Protein AF-A0A521DDP8-F1 (afdb_monomer_lite)

Secondary structure (DSSP, 8-state):
---HHHHHHHHHHHHHHHHHHHHHHHHHHHHH---HHHHHHHHHHHIIIIIIIIHHHHHHHHHH-GGGGSHHHHHHHHHHHHHHHHHHHHHHIIIII-TT--SHHHHHHHHHHHHHHHT-

Structure (mmCIF, N/CA/C/O backbone):
data_AF-A0A521DDP8-F1
#
_entry.id   AF-A0A521DDP8-F1
#
loop_
_atom_site.group_PDB
_atom_site.id
_atom_site.type_symbol
_atom_site.label_atom_id
_atom_site.label_alt_id
_atom_site.label_comp_id
_atom_site.label_asym_id
_atom_site.label_entity_id
_atom_site.label_seq_id
_atom_site.pdbx_PDB_ins_code
_atom_site.Cartn_x
_atom_site.Cartn_y
_atom_site.Cartn_z
_atom_site.occupancy
_atom_site.B_iso_or_equiv
_atom_site.auth_seq_id
_atom_site.auth_comp_id
_atom_site.auth_asym_id
_atom_site.auth_atom_id
_atom_site.pdbx_PDB_model_num
ATOM 1 N N . MET A 1 1 ? -4.232 14.331 -32.531 1.00 75.38 1 MET A N 1
ATOM 2 C CA . MET A 1 1 ? -5.249 15.097 -31.773 1.00 75.38 1 MET A CA 1
ATOM 3 C C . MET A 1 1 ? -5.974 14.119 -30.863 1.00 75.38 1 MET A C 1
ATOM 5 O O . MET A 1 1 ? -6.287 13.030 -31.324 1.00 75.38 1 MET A O 1
ATOM 9 N N . VAL A 1 2 ? -6.164 14.443 -29.583 1.00 76.88 2 VAL A N 1
ATOM 10 C CA . VAL A 1 2 ? -6.853 13.548 -28.633 1.00 76.88 2 VAL A CA 1
ATOM 11 C C . VAL A 1 2 ? -8.358 13.601 -28.910 1.00 76.88 2 VAL A C 1
ATOM 13 O O . VAL A 1 2 ? -8.898 14.689 -29.096 1.00 76.88 2 VAL A O 1
ATOM 16 N N . SER A 1 3 ? -9.029 12.447 -28.982 1.00 93.69 3 SER A N 1
ATOM 17 C CA . SER A 1 3 ? -10.469 12.401 -29.268 1.00 93.69 3 SER A CA 1
ATOM 18 C C . SER A 1 3 ? -11.291 12.890 -28.070 1.00 93.69 3 SER A C 1
ATOM 20 O O . SER A 1 3 ? -10.927 12.633 -26.919 1.00 93.69 3 SER A O 1
ATOM 22 N N . SER A 1 4 ? -12.430 13.541 -28.318 1.00 92.25 4 SER A N 1
ATOM 23 C CA . SER A 1 4 ? -13.349 13.984 -27.257 1.00 92.25 4 SER A CA 1
ATOM 24 C C . SER A 1 4 ? -13.830 12.823 -26.376 1.00 92.25 4 SER A C 1
ATOM 26 O O . SER A 1 4 ? -13.990 12.988 -25.169 1.00 92.25 4 SER A O 1
ATOM 28 N N . TRP A 1 5 ? -13.977 11.628 -26.956 1.00 94.94 5 TRP A N 1
ATOM 29 C CA . TRP A 1 5 ? -14.295 10.399 -26.227 1.00 94.94 5 TRP A CA 1
ATOM 30 C C . TRP A 1 5 ? -13.184 9.988 -25.262 1.00 94.94 5 TRP A C 1
ATOM 32 O O . TRP A 1 5 ? -13.463 9.635 -24.119 1.00 94.94 5 TRP A O 1
ATOM 42 N N . SER A 1 6 ? -11.922 10.084 -25.683 1.00 92.44 6 SER A N 1
ATOM 43 C CA . SER A 1 6 ? -10.777 9.795 -24.815 1.00 92.44 6 SER A CA 1
ATOM 44 C C . SER A 1 6 ? -10.739 10.749 -23.619 1.00 92.44 6 SER A C 1
ATOM 46 O O . SER A 1 6 ? -10.528 10.300 -22.497 1.00 92.44 6 SER A O 1
ATOM 48 N N . VAL A 1 7 ? -10.999 12.045 -23.834 1.00 93.56 7 VAL A N 1
ATOM 49 C CA . VAL A 1 7 ? -11.065 13.038 -22.746 1.00 93.56 7 VAL A CA 1
ATOM 50 C C . VAL A 1 7 ? -12.209 12.717 -21.779 1.00 93.56 7 VAL A C 1
ATOM 52 O O . VAL A 1 7 ? -12.007 12.731 -20.567 1.00 93.56 7 VAL A O 1
ATOM 55 N N . PHE A 1 8 ? -13.386 12.354 -22.296 1.00 95.31 8 PHE A N 1
ATOM 56 C CA . PHE A 1 8 ? -14.525 11.950 -21.471 1.00 95.31 8 PHE A CA 1
ATOM 57 C C . PHE A 1 8 ? -14.203 10.737 -20.583 1.00 95.31 8 PHE A C 1
ATOM 59 O O . PHE A 1 8 ? -14.420 10.791 -19.373 1.00 95.31 8 PHE A O 1
ATOM 66 N N . PHE A 1 9 ? -13.633 9.667 -21.146 1.00 94.75 9 PHE A N 1
ATOM 67 C CA . PHE A 1 9 ? -13.285 8.470 -20.373 1.00 94.75 9 PHE A CA 1
ATOM 68 C C . PHE A 1 9 ? -12.140 8.699 -19.380 1.00 94.75 9 PHE A C 1
ATOM 70 O O . PHE A 1 9 ? -12.149 8.089 -18.311 1.00 94.75 9 PHE A O 1
ATOM 77 N N . MET A 1 10 ? -11.196 9.602 -19.670 1.00 93.31 10 MET A N 1
ATOM 78 C CA . MET A 1 10 ? -10.181 10.016 -18.692 1.00 93.31 10 MET A CA 1
ATOM 79 C C . MET A 1 10 ? -10.823 10.710 -17.486 1.00 93.31 10 MET A C 1
ATOM 81 O O . MET A 1 10 ? -10.529 10.352 -16.347 1.00 93.31 10 MET A O 1
ATOM 85 N N . ILE A 1 11 ? -11.745 11.650 -17.726 1.00 93.75 11 ILE A N 1
ATOM 86 C CA . ILE A 1 11 ? -12.472 12.352 -16.657 1.00 93.75 11 ILE A CA 1
ATOM 87 C C . ILE A 1 11 ? -13.335 11.371 -15.858 1.00 93.75 11 ILE A C 1
ATOM 89 O O . ILE A 1 11 ? -13.326 11.410 -14.630 1.00 93.75 11 ILE A O 1
ATOM 93 N N . LEU A 1 12 ? -14.046 10.465 -16.535 1.00 93.31 12 LEU A N 1
ATOM 94 C CA . LEU A 1 12 ? -14.876 9.455 -15.880 1.00 93.31 12 LEU A CA 1
ATOM 95 C C . LEU A 1 12 ? -14.039 8.524 -14.995 1.00 93.31 12 LEU A C 1
ATOM 97 O O . LEU A 1 12 ? -14.408 8.280 -13.849 1.00 93.31 12 LEU A O 1
ATOM 101 N N . THR A 1 13 ? -12.902 8.042 -15.504 1.00 90.50 13 THR A N 1
ATOM 102 C CA . THR A 1 13 ? -11.978 7.191 -14.739 1.00 90.50 13 THR A CA 1
ATOM 103 C C . THR A 1 13 ? -11.463 7.922 -13.504 1.00 90.50 13 THR A C 1
ATOM 105 O O . THR A 1 13 ? -11.493 7.354 -12.418 1.00 90.50 13 THR A O 1
ATOM 108 N N . LEU A 1 14 ? -11.071 9.193 -13.647 1.00 87.69 14 LEU A N 1
ATOM 109 C CA . LEU A 1 14 ? -10.609 10.026 -12.534 1.00 87.69 14 LEU A CA 1
ATOM 110 C C . LEU A 1 14 ? -11.714 10.272 -11.496 1.00 87.69 14 LEU A C 1
ATOM 112 O O . LEU A 1 14 ? -11.466 10.226 -10.294 1.00 87.69 14 LEU A O 1
ATOM 116 N N . MET A 1 15 ? -12.953 10.502 -11.938 1.00 87.81 15 MET A N 1
ATOM 117 C CA . MET A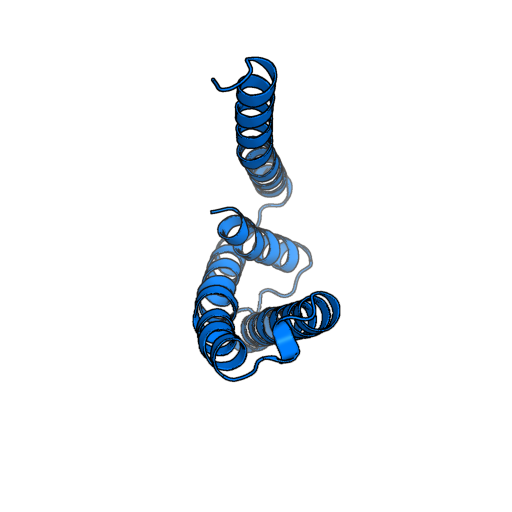 1 15 ? -14.082 10.641 -11.020 1.00 87.81 15 MET A CA 1
ATOM 118 C C . MET A 1 15 ? -14.342 9.339 -10.265 1.00 87.81 15 MET A C 1
ATOM 120 O O . MET A 1 15 ? -14.507 9.377 -9.050 1.00 87.81 15 MET A O 1
ATOM 124 N N . LEU A 1 16 ? -14.365 8.191 -10.946 1.00 86.75 16 LEU A N 1
ATOM 125 C CA . LEU A 1 16 ? -14.617 6.892 -10.317 1.00 86.75 16 LEU A CA 1
ATOM 126 C C . LEU A 1 16 ? -13.501 6.494 -9.346 1.00 86.75 16 LEU A C 1
ATOM 128 O O . LEU A 1 16 ? -13.807 6.073 -8.230 1.00 86.75 16 LEU A O 1
ATOM 132 N N . SER A 1 17 ? -12.233 6.675 -9.728 1.00 81.50 17 SER A N 1
ATOM 133 C CA . SER A 1 17 ? -11.086 6.328 -8.883 1.00 81.50 17 SER A CA 1
ATOM 134 C C . SER A 1 17 ? -11.021 7.160 -7.604 1.00 81.50 17 SER A C 1
ATOM 136 O O . SER A 1 17 ? -10.614 6.637 -6.575 1.00 81.50 17 SER A O 1
ATOM 138 N N . LEU A 1 18 ? -11.476 8.418 -7.632 1.00 78.31 18 LEU A N 1
ATOM 139 C CA . LEU A 1 18 ? -11.533 9.274 -6.444 1.00 78.31 18 LEU A CA 1
ATOM 140 C C . LEU A 1 18 ? -12.816 9.062 -5.632 1.00 78.31 18 LEU A C 1
ATOM 142 O O . LEU A 1 18 ? -12.776 8.939 -4.409 1.00 78.31 18 LEU A O 1
ATOM 146 N N . THR A 1 19 ? -13.978 9.019 -6.286 1.00 78.56 19 THR A N 1
ATOM 147 C CA . THR A 1 19 ? -15.271 8.976 -5.581 1.00 78.56 19 THR A CA 1
ATOM 148 C C . THR A 1 19 ? -15.539 7.630 -4.926 1.00 78.56 19 THR A C 1
ATOM 150 O O . THR A 1 19 ? -16.018 7.604 -3.792 1.00 78.56 19 THR A O 1
ATOM 153 N N . PHE A 1 20 ? -15.209 6.517 -5.583 1.00 78.44 20 PHE A N 1
ATOM 154 C CA . PHE A 1 20 ? -15.457 5.180 -5.051 1.00 78.44 20 PHE A CA 1
ATOM 155 C C . PHE A 1 20 ? -14.797 4.950 -3.678 1.00 78.44 20 PHE A C 1
ATOM 157 O O . PHE A 1 20 ? -15.517 4.625 -2.727 1.00 78.44 20 PHE A O 1
ATOM 164 N N . PRO A 1 21 ? -13.485 5.190 -3.491 1.00 70.44 21 PRO A N 1
ATOM 165 C CA . PRO A 1 21 ? -12.866 5.006 -2.187 1.00 70.44 21 PRO A CA 1
ATOM 166 C C . PRO A 1 21 ? -13.334 6.022 -1.156 1.00 70.44 21 PRO A C 1
ATOM 168 O O . PRO A 1 21 ? -13.552 5.629 -0.014 1.00 70.44 21 PRO A O 1
ATOM 171 N N . ILE A 1 22 ? -13.581 7.284 -1.530 1.00 74.06 22 ILE A N 1
ATOM 172 C CA . ILE A 1 22 ? -14.110 8.295 -0.599 1.00 74.06 22 ILE A CA 1
ATOM 173 C C . ILE A 1 22 ? -15.495 7.885 -0.081 1.00 74.06 22 ILE A C 1
ATOM 175 O O . ILE A 1 22 ? -15.772 8.035 1.113 1.00 74.06 22 ILE A O 1
ATOM 179 N N . ILE A 1 23 ? -16.358 7.336 -0.942 1.00 78.06 23 ILE A N 1
ATOM 180 C CA . ILE A 1 23 ? -17.689 6.842 -0.564 1.00 78.06 23 ILE A CA 1
ATOM 181 C C . ILE A 1 23 ? -17.566 5.629 0.364 1.00 78.06 23 ILE A C 1
ATOM 183 O O . ILE A 1 23 ? -18.229 5.597 1.405 1.00 78.06 23 ILE A O 1
ATOM 187 N N . VAL A 1 24 ? -16.698 4.665 0.038 1.00 73.31 24 VAL A N 1
ATOM 188 C CA . VAL A 1 24 ? -16.455 3.473 0.871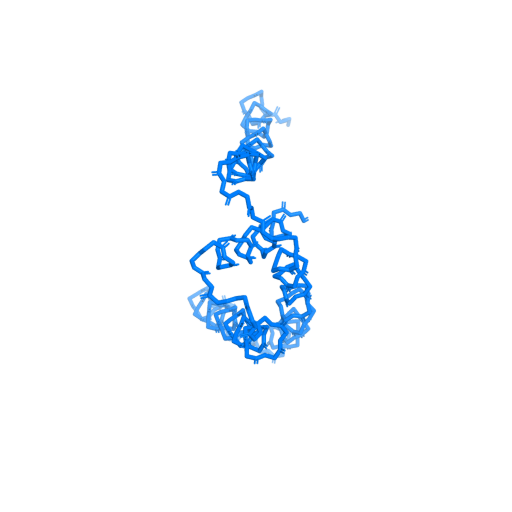 1.00 73.31 24 VAL A CA 1
ATOM 189 C C . VAL A 1 24 ? -15.888 3.867 2.240 1.00 73.31 24 VAL A C 1
ATOM 191 O O . VAL A 1 24 ? -16.443 3.465 3.265 1.00 73.31 24 VAL A O 1
ATOM 194 N N . LEU A 1 25 ? -14.861 4.721 2.284 1.00 69.62 25 LEU A N 1
ATOM 195 C CA . LEU A 1 25 ? -14.291 5.278 3.516 1.00 69.62 25 LEU A CA 1
ATOM 196 C C . LEU A 1 25 ? -15.354 5.996 4.350 1.00 69.62 25 LEU A C 1
ATOM 198 O O . LEU A 1 25 ? -15.516 5.697 5.532 1.00 69.62 25 LEU A O 1
ATOM 202 N N . SER A 1 26 ? -16.114 6.906 3.738 1.00 69.50 26 SER A N 1
ATOM 203 C CA . SER A 1 26 ? -17.122 7.715 4.434 1.00 69.50 26 SER A CA 1
ATOM 204 C C . SER A 1 26 ? -18.264 6.865 4.992 1.00 69.50 26 SER A C 1
ATOM 206 O O . SER A 1 26 ? -18.717 7.094 6.118 1.00 69.50 26 SER A O 1
ATOM 208 N N . TYR A 1 27 ? -18.724 5.865 4.236 1.00 73.19 27 TYR A N 1
ATOM 209 C CA . TYR A 1 27 ? -19.778 4.948 4.666 1.00 73.19 27 TYR A CA 1
ATOM 210 C C . TYR A 1 27 ? -19.319 4.049 5.821 1.00 73.19 27 TYR A C 1
ATOM 212 O O . TYR A 1 27 ? -20.028 3.913 6.825 1.00 73.19 27 TYR A O 1
ATOM 220 N N . LEU A 1 28 ? -18.121 3.466 5.719 1.00 67.75 28 LEU A N 1
ATOM 221 C CA . LEU A 1 28 ? -17.580 2.587 6.756 1.00 67.75 28 LEU A CA 1
ATOM 222 C C . LEU A 1 28 ? -17.214 3.364 8.029 1.00 67.75 28 LEU A C 1
ATOM 224 O O . LEU A 1 28 ? -17.527 2.900 9.130 1.00 67.75 28 LEU A O 1
ATOM 228 N N . TYR A 1 29 ? -16.657 4.571 7.888 1.00 68.44 29 TYR A N 1
ATOM 229 C CA . TYR A 1 29 ? -16.336 5.453 9.010 1.00 68.44 29 TYR A CA 1
ATOM 230 C C . TYR A 1 29 ? -17.586 5.851 9.801 1.00 68.44 29 TYR A C 1
ATOM 232 O O . TYR A 1 29 ? -17.640 5.656 11.018 1.00 68.44 29 TYR A O 1
ATOM 240 N N . LYS A 1 30 ? -18.637 6.320 9.110 1.00 66.06 30 LYS A N 1
ATOM 241 C CA . LYS A 1 30 ? -19.885 6.761 9.757 1.00 66.06 30 LYS A CA 1
ATOM 242 C C . LYS A 1 30 ? -20.667 5.624 10.420 1.00 66.06 30 LYS A C 1
ATOM 244 O O . LYS A 1 30 ? -21.337 5.862 11.421 1.00 66.06 30 LYS A O 1
ATOM 249 N N . LYS A 1 31 ? -20.610 4.397 9.888 1.00 63.66 31 LYS A N 1
ATOM 250 C CA . LYS A 1 31 ? -21.490 3.299 10.332 1.00 63.66 31 LYS A CA 1
ATOM 251 C C . LYS A 1 31 ? -20.868 2.357 11.368 1.00 63.66 31 LYS A C 1
ATOM 253 O O . LYS A 1 31 ? -21.615 1.688 12.082 1.00 63.66 31 LYS A O 1
ATOM 258 N N . LYS A 1 32 ? -19.535 2.242 11.453 1.00 62.34 32 LYS A N 1
ATOM 259 C CA . LYS A 1 32 ? -18.887 1.186 12.263 1.00 62.34 32 LYS A CA 1
ATOM 260 C C . LYS A 1 32 ? -18.137 1.660 13.511 1.00 62.34 32 LYS A C 1
ATOM 262 O O . LYS A 1 32 ? -17.771 0.784 14.297 1.00 62.34 32 LYS A O 1
ATOM 267 N N . GLN A 1 33 ? -17.989 2.972 13.741 1.00 65.06 33 GLN A N 1
ATOM 268 C CA . GLN A 1 33 ? -17.144 3.528 14.818 1.00 65.06 33 GLN A CA 1
ATOM 269 C C . GLN A 1 33 ? -15.755 2.874 14.813 1.00 65.06 33 GLN A C 1
ATOM 271 O O . GLN A 1 33 ? -15.351 2.179 15.743 1.00 65.06 33 GLN A O 1
ATOM 276 N N . VAL A 1 34 ? -15.079 3.012 13.677 1.00 66.44 34 VAL A N 1
ATOM 277 C CA . VAL A 1 34 ? -13.770 2.415 13.420 1.00 66.44 34 VAL A CA 1
ATOM 278 C C . VAL A 1 34 ? -12.687 3.111 14.243 1.00 66.44 34 VAL A C 1
ATOM 280 O O . VAL A 1 34 ? -12.652 4.332 14.377 1.00 66.44 34 VAL A O 1
ATOM 283 N N . SER A 1 35 ? -11.797 2.306 14.811 1.00 76.38 35 SER A N 1
ATOM 284 C CA . SER A 1 35 ? -10.637 2.744 15.579 1.00 76.38 35 SER A CA 1
ATOM 285 C C . SER A 1 35 ? -9.579 3.348 14.639 1.00 76.38 35 SER A C 1
ATOM 287 O O . SER A 1 35 ? -9.196 2.734 13.644 1.00 76.38 35 SER A O 1
ATOM 289 N N . LEU A 1 36 ? -9.078 4.550 14.956 1.00 81.50 36 LEU A N 1
ATOM 290 C CA . LEU A 1 36 ? -8.046 5.241 14.157 1.00 81.50 36 LEU A CA 1
ATOM 291 C C . LEU A 1 36 ? -6.696 4.510 14.165 1.00 81.50 36 LEU A C 1
ATOM 293 O O . LEU A 1 36 ? -5.927 4.587 13.211 1.00 81.50 36 LEU A O 1
ATOM 297 N N . LYS A 1 37 ? -6.402 3.781 15.245 1.00 87.69 37 LYS A N 1
ATOM 298 C CA . LYS A 1 37 ? -5.112 3.116 15.436 1.00 87.69 37 LYS A CA 1
ATOM 299 C C . LYS A 1 37 ? -4.844 2.016 14.386 1.00 87.69 37 LYS A C 1
ATOM 301 O O . LYS A 1 37 ? -3.778 2.072 13.775 1.00 87.69 37 LYS A O 1
ATOM 306 N N . PRO A 1 38 ? -5.761 1.064 14.108 1.00 88.31 38 PRO A N 1
ATOM 307 C CA . PRO A 1 38 ? -5.584 0.132 12.994 1.00 88.31 38 PRO A CA 1
ATOM 308 C C . PRO A 1 38 ? -5.521 0.789 11.617 1.00 88.31 38 PRO A C 1
ATOM 310 O O . PRO A 1 38 ? -4.767 0.292 10.791 1.00 88.31 38 PRO A O 1
ATOM 313 N N . ILE A 1 39 ? -6.230 1.902 11.382 1.00 86.38 39 ILE A N 1
ATOM 314 C CA . ILE A 1 39 ? -6.137 2.650 10.113 1.00 86.38 39 ILE A CA 1
ATOM 315 C C . ILE A 1 39 ? -4.693 3.124 9.900 1.00 86.38 39 ILE A C 1
ATOM 317 O O . ILE A 1 39 ? -4.068 2.782 8.900 1.00 86.38 39 ILE A O 1
ATOM 321 N N . LEU A 1 40 ? -4.125 3.848 10.869 1.00 88.75 40 LEU A N 1
ATOM 322 C CA . LEU A 1 40 ? -2.756 4.366 10.764 1.00 88.75 40 LEU A CA 1
ATOM 323 C C . LEU A 1 40 ? -1.712 3.250 10.643 1.00 88.75 40 LEU A C 1
ATOM 325 O O . LEU A 1 40 ? -0.751 3.382 9.890 1.00 88.75 40 LEU A O 1
ATOM 329 N N . ILE A 1 41 ? -1.900 2.140 11.361 1.00 91.50 41 ILE A N 1
ATOM 330 C CA . ILE A 1 41 ? -0.989 0.994 11.275 1.00 91.50 41 ILE A CA 1
ATOM 331 C C . ILE A 1 41 ? -1.114 0.283 9.922 1.00 91.50 41 ILE A C 1
ATOM 333 O O . ILE A 1 41 ? -0.092 -0.105 9.366 1.00 91.50 41 ILE A O 1
ATOM 337 N N . GLY A 1 42 ? -2.323 0.129 9.375 1.00 89.50 42 GLY A N 1
ATOM 338 C CA . GLY A 1 42 ? -2.540 -0.453 8.045 1.00 89.50 42 GLY A CA 1
ATOM 339 C C . GLY A 1 42 ? -1.857 0.341 6.944 1.00 89.50 42 GLY A C 1
ATOM 340 O O . GLY A 1 42 ? -1.109 -0.235 6.155 1.00 89.50 42 GLY A O 1
ATOM 341 N N . ALA A 1 43 ? -2.028 1.661 6.990 1.00 89.56 43 ALA A N 1
ATOM 342 C CA . ALA A 1 43 ? -1.336 2.627 6.150 1.00 89.56 43 ALA A CA 1
ATOM 343 C C . ALA A 1 43 ? 0.195 2.512 6.259 1.00 89.56 43 ALA A C 1
ATOM 345 O O . ALA A 1 43 ? 0.890 2.325 5.263 1.00 89.56 43 ALA A O 1
ATOM 346 N N . ALA A 1 44 ? 0.735 2.580 7.479 1.00 91.88 44 ALA A N 1
ATOM 347 C CA . ALA A 1 44 ? 2.180 2.545 7.700 1.00 91.88 44 ALA A CA 1
ATOM 348 C C . ALA A 1 44 ? 2.812 1.219 7.248 1.00 91.88 44 ALA A C 1
ATOM 350 O O . ALA A 1 44 ? 3.862 1.218 6.608 1.00 91.88 44 ALA A O 1
ATOM 351 N N . ILE A 1 45 ? 2.168 0.088 7.554 1.00 93.06 45 ILE A N 1
ATOM 352 C CA . ILE A 1 45 ? 2.634 -1.236 7.130 1.00 93.06 45 ILE A CA 1
ATOM 353 C C . ILE A 1 45 ? 2.666 -1.332 5.603 1.00 93.06 45 ILE A C 1
ATOM 355 O O . ILE A 1 45 ? 3.653 -1.828 5.068 1.00 93.06 45 ILE A O 1
ATOM 359 N N . PHE A 1 46 ? 1.634 -0.836 4.913 1.00 90.19 46 PHE A N 1
ATOM 360 C CA . PHE A 1 46 ? 1.582 -0.848 3.451 1.00 90.19 46 PHE A CA 1
ATOM 361 C C . PHE A 1 46 ? 2.750 -0.073 2.827 1.00 90.19 46 PHE A C 1
ATOM 363 O O . PHE A 1 46 ? 3.476 -0.598 1.982 1.00 90.19 46 PHE A O 1
ATOM 370 N N . VAL A 1 47 ? 2.993 1.149 3.313 1.00 91.00 47 VAL A N 1
ATOM 371 C CA . VAL A 1 47 ? 4.079 2.007 2.815 1.00 91.00 47 VAL A CA 1
ATOM 372 C C . VAL A 1 47 ? 5.453 1.365 3.032 1.00 91.00 47 VAL A C 1
ATOM 374 O O . VAL A 1 47 ? 6.325 1.425 2.165 1.00 91.00 47 VAL A O 1
ATOM 377 N N . ILE A 1 48 ? 5.663 0.734 4.186 1.00 92.50 48 ILE A N 1
ATOM 378 C CA . ILE A 1 48 ? 6.951 0.117 4.515 1.00 92.50 48 ILE A CA 1
ATOM 379 C C . ILE A 1 48 ? 7.153 -1.181 3.724 1.00 92.50 48 I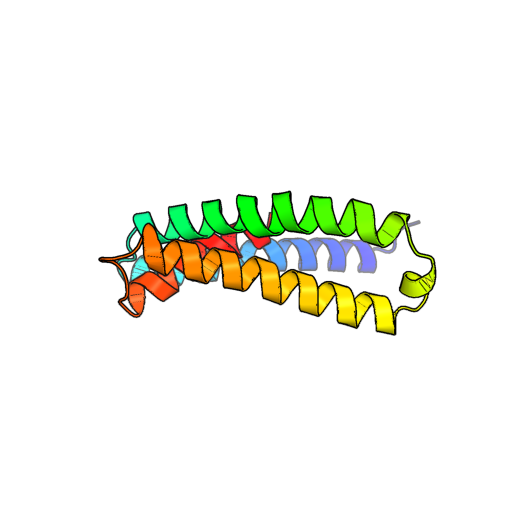LE A C 1
ATOM 381 O O . ILE A 1 48 ? 8.200 -1.365 3.107 1.00 92.50 48 ILE A O 1
ATOM 385 N N . PHE A 1 49 ? 6.178 -2.090 3.728 1.00 92.31 49 PHE A N 1
ATOM 386 C CA . PHE A 1 49 ? 6.359 -3.425 3.153 1.00 92.31 49 PHE A CA 1
ATOM 387 C C . PHE A 1 49 ? 6.194 -3.444 1.637 1.00 92.31 49 PHE A C 1
ATOM 389 O O . PHE A 1 49 ? 7.081 -3.960 0.962 1.00 92.31 49 PHE A O 1
ATOM 396 N N . SER A 1 50 ? 5.123 -2.855 1.105 1.00 88.25 50 SER A N 1
ATOM 397 C CA . SER A 1 50 ? 4.864 -2.866 -0.338 1.00 88.25 50 SER A CA 1
ATOM 398 C C . SER A 1 50 ? 5.559 -1.692 -1.039 1.00 88.25 50 SER A C 1
ATOM 400 O O . SER A 1 50 ? 6.426 -1.877 -1.891 1.00 88.25 50 SER A O 1
ATOM 402 N N . GLN A 1 51 ? 5.307 -0.451 -0.611 1.00 88.31 51 GLN A N 1
ATOM 403 C CA . GLN A 1 51 ? 5.839 0.705 -1.353 1.00 88.31 51 GLN A CA 1
ATOM 404 C C . GLN A 1 51 ? 7.355 0.903 -1.210 1.00 88.31 51 GLN A C 1
ATOM 406 O O . GLN A 1 51 ? 7.973 1.512 -2.086 1.00 88.31 51 GLN A O 1
ATOM 411 N N . SER A 1 52 ? 7.963 0.393 -0.134 1.00 91.62 52 SER A N 1
ATOM 412 C CA . SER A 1 52 ? 9.406 0.516 0.098 1.00 91.62 52 SER A CA 1
ATOM 413 C C . SER A 1 52 ? 10.139 -0.799 -0.166 1.00 91.62 52 SER A C 1
ATOM 415 O O . SER A 1 52 ? 10.895 -0.886 -1.132 1.00 91.62 52 SER A O 1
ATOM 417 N N . ILE A 1 53 ? 9.939 -1.829 0.663 1.00 93.12 53 ILE A N 1
ATOM 418 C CA . ILE A 1 53 ? 10.762 -3.049 0.599 1.00 93.12 53 ILE A CA 1
ATOM 419 C C . ILE A 1 53 ? 10.496 -3.843 -0.689 1.00 93.12 53 ILE A C 1
ATOM 421 O O . ILE A 1 53 ? 11.443 -4.138 -1.420 1.00 93.12 53 ILE A O 1
ATOM 425 N N . GLU A 1 54 ? 9.235 -4.157 -0.990 1.00 93.44 54 GLU A N 1
ATOM 426 C CA . GLU A 1 54 ? 8.855 -4.882 -2.210 1.00 93.44 54 GLU A CA 1
ATOM 427 C C . GLU A 1 54 ? 9.281 -4.108 -3.463 1.00 93.44 54 GLU A C 1
ATOM 429 O O . GLU A 1 54 ? 9.890 -4.678 -4.368 1.00 93.44 54 GLU A O 1
ATOM 434 N N . ARG A 1 55 ? 9.049 -2.790 -3.498 1.00 91.12 55 ARG A N 1
ATOM 435 C CA . ARG A 1 55 ? 9.484 -1.937 -4.612 1.00 91.12 55 ARG A CA 1
ATOM 436 C C . ARG A 1 55 ? 10.994 -2.001 -4.844 1.00 91.12 55 ARG A C 1
ATOM 438 O O . ARG A 1 55 ? 11.418 -2.133 -5.990 1.00 91.12 55 ARG A O 1
ATOM 445 N N . ILE A 1 56 ? 11.808 -1.916 -3.789 1.00 92.81 56 ILE A N 1
ATOM 446 C CA . ILE A 1 56 ? 13.273 -2.022 -3.899 1.00 92.81 56 ILE A CA 1
ATOM 447 C C . ILE A 1 56 ? 13.675 -3.408 -4.414 1.00 92.81 56 ILE A C 1
ATOM 449 O O . ILE A 1 56 ? 14.522 -3.506 -5.303 1.00 92.81 56 ILE A O 1
ATOM 453 N N . LEU A 1 57 ? 13.046 -4.471 -3.903 1.00 91.56 57 LEU A N 1
ATOM 454 C CA . LEU A 1 57 ? 13.297 -5.831 -4.374 1.00 91.56 57 LEU A CA 1
ATOM 455 C C . LEU A 1 57 ? 12.974 -5.970 -5.867 1.00 91.56 57 LEU A C 1
ATOM 457 O O . LEU A 1 57 ? 13.802 -6.462 -6.633 1.00 91.56 57 LEU A O 1
ATOM 461 N N . ASN A 1 58 ? 11.798 -5.502 -6.284 1.00 91.75 58 ASN A N 1
ATOM 462 C CA . ASN A 1 58 ? 11.350 -5.557 -7.670 1.00 91.75 58 ASN A CA 1
ATOM 463 C C . ASN A 1 58 ? 12.282 -4.764 -8.591 1.00 91.75 58 ASN A C 1
ATOM 465 O O . ASN A 1 58 ? 12.625 -5.257 -9.661 1.00 91.75 58 ASN A O 1
ATOM 469 N N . LEU A 1 59 ? 12.762 -3.587 -8.172 1.00 90.25 59 LEU A N 1
ATOM 470 C CA . LEU A 1 59 ? 13.753 -2.829 -8.944 1.00 90.25 59 LEU A CA 1
ATOM 471 C C . LEU A 1 59 ? 15.028 -3.642 -9.194 1.00 90.25 59 LEU A C 1
ATOM 473 O O . LEU 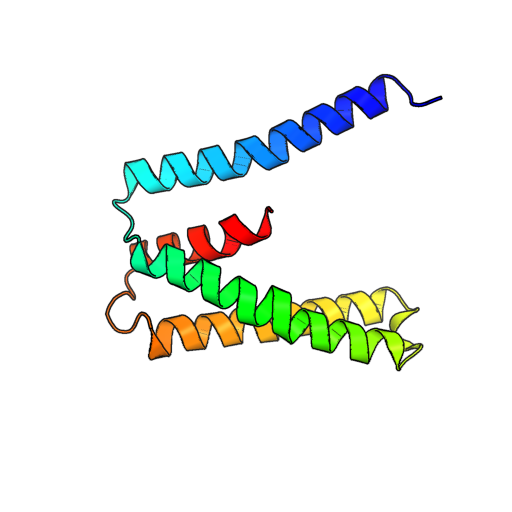A 1 59 ? 15.542 -3.628 -10.307 1.00 90.25 59 LEU A O 1
ATOM 477 N N . TYR A 1 60 ? 15.517 -4.373 -8.193 1.00 90.00 60 TYR A N 1
ATOM 478 C CA . TYR A 1 60 ? 16.725 -5.182 -8.337 1.00 90.00 60 TYR A CA 1
ATOM 479 C C . TYR A 1 60 ? 16.493 -6.439 -9.189 1.00 90.00 60 TYR A C 1
ATOM 481 O O . TYR A 1 60 ? 17.241 -6.719 -10.125 1.00 90.00 60 TYR A O 1
ATOM 489 N N . ILE A 1 61 ? 15.437 -7.198 -8.896 1.00 89.06 61 ILE A N 1
ATOM 490 C CA . ILE A 1 61 ? 15.165 -8.485 -9.549 1.00 89.06 61 ILE A CA 1
ATOM 491 C C . ILE A 1 61 ? 14.785 -8.303 -11.025 1.00 89.06 61 ILE A C 1
ATOM 493 O O . ILE A 1 61 ? 15.254 -9.051 -11.887 1.00 89.06 61 ILE A O 1
ATOM 497 N N . LEU A 1 62 ? 13.987 -7.279 -11.337 1.00 87.50 62 LEU A N 1
ATOM 498 C CA . LEU A 1 62 ? 13.548 -7.016 -12.708 1.00 87.50 62 LEU A CA 1
ATOM 499 C C . LEU A 1 62 ? 14.668 -6.445 -13.591 1.00 87.50 62 LEU A C 1
ATOM 501 O O . LEU A 1 62 ? 14.614 -6.605 -14.804 1.00 87.50 62 LEU A O 1
ATOM 505 N N . GLN A 1 63 ? 15.689 -5.804 -13.009 1.00 84.81 63 GLN A N 1
ATOM 506 C CA . GLN A 1 63 ? 16.844 -5.289 -13.758 1.00 84.81 63 GLN A CA 1
ATOM 507 C C . GLN A 1 63 ? 17.940 -6.336 -13.989 1.00 84.81 63 GLN A C 1
ATOM 509 O O . GLN A 1 63 ? 18.769 -6.167 -14.878 1.00 84.81 63 GLN A O 1
ATOM 514 N N . THR A 1 64 ? 17.977 -7.400 -13.186 1.00 83.25 64 THR A N 1
ATOM 515 C CA . THR A 1 64 ? 19.085 -8.370 -13.188 1.00 83.25 64 THR A CA 1
ATOM 516 C C . THR A 1 64 ? 18.827 -9.602 -14.047 1.00 83.25 64 THR A C 1
ATOM 518 O O . THR A 1 64 ? 19.764 -10.355 -14.310 1.00 83.25 64 THR A O 1
ATOM 521 N N . THR A 1 65 ? 17.590 -9.833 -14.498 1.00 82.25 65 THR A N 1
ATOM 522 C CA . THR A 1 65 ? 17.233 -11.050 -15.239 1.00 82.25 65 THR A CA 1
ATOM 523 C C . THR A 1 65 ? 16.319 -10.755 -16.430 1.00 82.25 65 THR A C 1
ATOM 525 O O . THR A 1 65 ? 15.301 -10.080 -16.303 1.00 82.25 65 THR A O 1
ATOM 528 N N . GLU A 1 66 ? 16.640 -11.314 -17.600 1.00 84.75 66 GLU A N 1
ATOM 529 C CA . GLU A 1 66 ? 15.804 -11.173 -18.806 1.00 84.75 66 GLU A CA 1
ATOM 530 C C . GLU A 1 66 ? 14.548 -12.060 -18.783 1.00 84.75 66 GLU A C 1
ATOM 532 O O . GLU A 1 66 ? 13.680 -11.945 -19.647 1.00 84.75 66 GLU A O 1
ATOM 537 N N . TRP A 1 67 ? 14.418 -12.952 -17.793 1.00 82.56 67 TRP A N 1
ATOM 538 C CA . TRP A 1 67 ? 13.292 -13.887 -17.671 1.00 82.56 67 TRP A CA 1
ATOM 539 C C . TRP A 1 67 ? 11.941 -13.172 -17.586 1.00 82.56 67 TRP A C 1
ATOM 541 O O . TRP A 1 67 ? 10.929 -13.688 -18.062 1.00 82.56 67 TRP A O 1
ATOM 551 N N . PHE A 1 68 ? 11.933 -11.956 -17.042 1.00 85.00 68 PHE A N 1
ATOM 552 C CA . PHE A 1 68 ? 10.733 -11.137 -16.902 1.00 85.00 68 PHE A CA 1
ATOM 553 C C . PHE A 1 68 ? 10.328 -10.382 -18.174 1.00 85.00 68 PHE A C 1
ATOM 555 O O . PHE A 1 68 ? 9.284 -9.737 -18.177 1.00 85.00 68 PHE A O 1
ATOM 562 N N . ASN A 1 69 ? 11.066 -10.533 -19.281 1.00 85.56 69 ASN A N 1
ATOM 563 C CA . ASN A 1 69 ? 10.570 -10.141 -20.605 1.00 85.56 69 ASN A CA 1
ATOM 564 C C . ASN A 1 69 ? 9.361 -10.993 -21.030 1.00 85.56 69 ASN A C 1
ATOM 566 O O . ASN A 1 69 ? 8.560 -10.568 -21.861 1.00 85.56 69 ASN A O 1
ATOM 570 N N . ASN A 1 70 ? 9.207 -12.195 -20.457 1.00 91.62 70 ASN A N 1
ATOM 571 C CA . ASN A 1 70 ? 7.997 -12.985 -20.619 1.00 91.62 70 ASN A CA 1
ATOM 572 C C . ASN A 1 70 ? 6.895 -12.459 -19.672 1.00 91.62 70 ASN A C 1
ATOM 574 O O . ASN A 1 70 ? 7.039 -12.577 -18.449 1.00 91.62 70 ASN A O 1
ATOM 578 N N . PRO A 1 71 ? 5.762 -11.955 -20.201 1.00 90.62 71 PRO A N 1
ATOM 579 C CA . PRO A 1 71 ? 4.710 -11.344 -19.389 1.00 90.62 71 PRO A CA 1
ATOM 580 C C . PRO A 1 71 ? 4.073 -12.317 -18.387 1.00 90.62 71 PRO A C 1
ATOM 582 O O . PRO A 1 71 ? 3.620 -11.889 -17.328 1.00 90.62 71 PRO A O 1
ATOM 585 N N . TYR A 1 72 ? 4.067 -13.623 -18.672 1.00 94.00 72 TYR A N 1
ATOM 586 C CA . TYR A 1 72 ? 3.530 -14.627 -17.751 1.00 94.00 72 TYR A CA 1
ATOM 587 C C . TYR A 1 72 ? 4.430 -14.813 -16.528 1.00 94.00 72 TYR A C 1
ATOM 589 O O . TYR A 1 72 ? 3.937 -14.859 -15.403 1.00 94.00 72 TYR A O 1
ATOM 597 N N . LEU A 1 73 ? 5.749 -14.878 -16.732 1.00 91.81 73 LEU A N 1
ATOM 598 C CA . LEU A 1 73 ? 6.709 -14.992 -15.631 1.00 91.81 73 LEU A CA 1
ATOM 599 C C . LEU A 1 73 ? 6.730 -13.717 -14.789 1.00 91.81 73 LEU A C 1
ATOM 601 O O . LEU A 1 73 ? 6.759 -13.804 -13.563 1.00 91.81 73 LEU A O 1
ATOM 605 N N . TYR A 1 74 ? 6.637 -12.552 -15.438 1.00 91.00 74 TYR A N 1
ATOM 606 C CA . TYR A 1 74 ? 6.488 -11.269 -14.756 1.00 91.00 74 TYR A CA 1
ATOM 607 C C . TYR A 1 74 ? 5.236 -11.228 -13.873 1.00 91.00 74 TYR A C 1
ATOM 609 O O . TYR A 1 74 ? 5.335 -10.891 -12.695 1.00 91.00 74 TYR A O 1
ATOM 617 N N . ALA A 1 75 ? 4.075 -11.626 -14.403 1.00 92.00 75 ALA A N 1
ATOM 618 C CA . ALA A 1 75 ? 2.823 -11.621 -13.650 1.00 92.00 75 ALA A CA 1
ATOM 619 C C . ALA A 1 75 ? 2.847 -12.593 -12.458 1.00 92.00 75 ALA A C 1
ATOM 621 O O . ALA A 1 75 ? 2.405 -12.234 -11.366 1.00 92.00 75 ALA A O 1
ATOM 622 N N . ILE A 1 76 ? 3.389 -13.804 -12.645 1.00 94.75 76 ILE A N 1
ATOM 623 C CA . ILE A 1 76 ? 3.514 -14.798 -11.568 1.00 94.75 76 ILE A CA 1
ATOM 624 C C . ILE A 1 76 ? 4.437 -14.275 -10.467 1.00 94.75 76 ILE A C 1
ATOM 626 O O . ILE A 1 76 ? 4.064 -14.294 -9.296 1.00 94.75 76 ILE A O 1
ATOM 630 N N . TYR A 1 77 ? 5.624 -13.788 -10.831 1.00 94.00 77 TYR A N 1
ATOM 631 C CA . TYR A 1 77 ? 6.573 -13.241 -9.867 1.00 94.00 77 TYR A CA 1
ATOM 632 C C . TYR A 1 77 ? 6.000 -12.027 -9.136 1.00 94.00 77 TYR A C 1
ATOM 634 O O . TYR A 1 77 ? 6.011 -12.010 -7.910 1.00 94.00 77 TYR A O 1
ATOM 642 N N . GLY A 1 78 ? 5.461 -11.051 -9.872 1.00 92.19 78 GLY A N 1
ATOM 643 C CA . GLY A 1 78 ? 4.905 -9.831 -9.294 1.00 92.19 78 GLY A CA 1
ATOM 644 C C . GLY A 1 78 ? 3.760 -10.130 -8.330 1.00 92.19 78 GLY A C 1
ATOM 645 O O . GLY A 1 78 ? 3.754 -9.615 -7.219 1.00 92.19 78 GLY A O 1
ATOM 646 N N . GLY A 1 79 ? 2.845 -11.033 -8.701 1.00 93.12 79 GLY A N 1
ATOM 647 C CA . GLY A 1 79 ? 1.750 -11.449 -7.824 1.00 93.12 79 GLY A CA 1
ATOM 648 C C . GLY A 1 79 ? 2.225 -12.178 -6.563 1.00 93.12 79 GLY A C 1
ATOM 649 O O . GLY A 1 79 ? 1.715 -11.919 -5.474 1.00 93.12 79 GLY A O 1
ATOM 650 N N . LEU A 1 80 ? 3.222 -13.063 -6.685 1.00 94.94 80 LEU A N 1
ATOM 651 C CA . LEU A 1 80 ? 3.805 -13.759 -5.533 1.00 94.94 80 LEU A CA 1
ATOM 652 C C . LEU A 1 80 ? 4.575 -12.805 -4.616 1.00 94.94 80 LEU A C 1
ATOM 654 O O . LEU A 1 80 ? 4.444 -12.907 -3.398 1.00 94.94 80 LEU A O 1
ATOM 658 N N . ALA A 1 81 ? 5.358 -11.886 -5.184 1.00 93.75 81 ALA A N 1
ATOM 659 C CA . ALA A 1 81 ? 6.088 -10.873 -4.434 1.00 93.75 81 ALA A CA 1
ATOM 660 C C . ALA A 1 81 ? 5.111 -9.966 -3.677 1.00 93.75 81 ALA A C 1
ATOM 662 O O . ALA A 1 81 ? 5.206 -9.879 -2.453 1.00 93.75 81 ALA A O 1
ATOM 663 N N . ALA A 1 82 ? 4.121 -9.395 -4.370 1.00 91.75 82 ALA A N 1
ATOM 664 C CA . ALA A 1 82 ? 3.090 -8.558 -3.762 1.00 91.75 82 ALA A CA 1
ATOM 665 C C . ALA A 1 82 ? 2.389 -9.284 -2.606 1.00 91.75 82 ALA A C 1
ATOM 667 O O . ALA A 1 82 ? 2.410 -8.810 -1.471 1.00 91.75 82 ALA A O 1
ATOM 668 N N . GLY A 1 83 ? 1.876 -10.498 -2.844 1.00 93.06 83 GLY A N 1
ATOM 669 C CA . GLY A 1 83 ? 1.206 -11.279 -1.802 1.00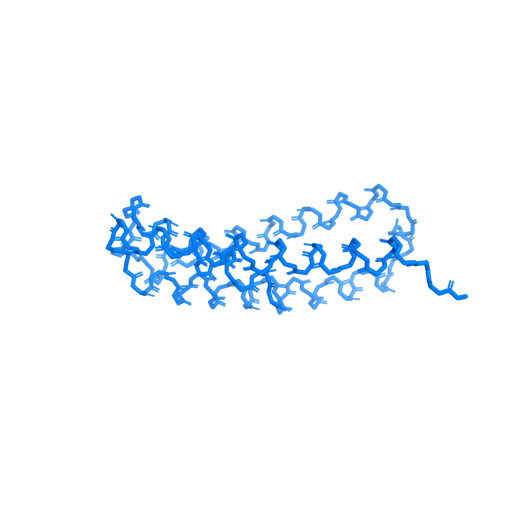 93.06 83 GLY A CA 1
ATOM 670 C C . GLY A 1 83 ? 2.111 -11.602 -0.608 1.00 93.06 83 GLY A C 1
ATOM 671 O O . GLY A 1 83 ? 1.672 -11.544 0.542 1.00 93.06 83 GLY A O 1
ATOM 672 N N . LEU A 1 84 ? 3.389 -11.905 -0.850 1.00 95.62 84 LEU A N 1
ATOM 673 C CA . LEU A 1 84 ? 4.338 -12.218 0.214 1.00 95.62 84 LEU A CA 1
ATOM 674 C C . LEU A 1 84 ? 4.647 -10.994 1.083 1.00 95.62 84 LEU A C 1
ATOM 676 O O . LEU A 1 84 ? 4.627 -11.113 2.310 1.00 95.62 84 LEU A O 1
ATOM 680 N N . PHE A 1 85 ? 4.915 -9.831 0.487 1.00 94.25 85 PHE A N 1
ATOM 681 C CA . PHE A 1 85 ? 5.231 -8.617 1.244 1.00 94.25 85 PHE A CA 1
ATOM 682 C C . PHE A 1 85 ? 4.006 -8.032 1.939 1.00 94.25 85 PHE A C 1
ATOM 684 O O . PHE A 1 85 ? 4.091 -7.694 3.125 1.00 94.25 85 PHE A O 1
ATOM 691 N N . GLU A 1 86 ? 2.874 -7.965 1.242 1.00 91.50 86 GLU A N 1
ATOM 692 C CA . GLU A 1 86 ? 1.631 -7.426 1.785 1.00 91.50 86 GLU A CA 1
ATOM 693 C C . GLU A 1 86 ? 1.164 -8.244 2.997 1.00 91.50 86 GLU A C 1
ATOM 695 O O . GLU A 1 86 ? 0.933 -7.682 4.077 1.00 91.50 86 GLU A O 1
ATOM 700 N N . GLU A 1 87 ? 1.128 -9.578 2.881 1.00 94.12 87 GLU A N 1
ATOM 701 C CA . GLU A 1 87 ? 0.653 -10.420 3.980 1.00 94.12 87 GLU A CA 1
ATOM 702 C C . GLU A 1 87 ? 1.668 -10.606 5.101 1.00 94.12 87 GLU A C 1
ATOM 704 O O . GLU A 1 87 ? 1.277 -10.681 6.271 1.00 94.12 87 GLU A O 1
ATOM 709 N N . SER A 1 88 ? 2.970 -10.590 4.801 1.00 94.56 88 SER A N 1
ATOM 710 C CA . SER A 1 88 ? 3.995 -10.559 5.852 1.00 94.56 88 SER A CA 1
ATOM 711 C C . SER A 1 88 ? 3.891 -9.275 6.672 1.00 94.56 88 SER A C 1
ATOM 713 O O . SER A 1 88 ? 3.883 -9.322 7.907 1.00 94.56 88 SER A O 1
ATOM 715 N N . GLY A 1 89 ? 3.740 -8.126 6.006 1.00 93.44 89 GLY A N 1
ATOM 716 C CA . GLY A 1 89 ? 3.510 -6.847 6.668 1.00 93.44 89 GLY A CA 1
ATOM 717 C C . GLY A 1 89 ? 2.247 -6.884 7.526 1.00 93.44 89 GLY A C 1
ATOM 718 O O . GLY A 1 89 ? 2.286 -6.546 8.715 1.00 93.44 89 GLY A O 1
ATOM 719 N N . ARG A 1 90 ? 1.126 -7.351 6.963 1.00 93.19 90 ARG A N 1
ATOM 720 C CA . ARG A 1 90 ? -0.152 -7.472 7.679 1.00 93.19 90 ARG A CA 1
ATOM 721 C C . ARG A 1 90 ? -0.033 -8.351 8.914 1.00 93.19 90 ARG A C 1
ATOM 723 O O . ARG A 1 90 ? -0.440 -7.938 10.007 1.00 93.19 90 ARG A O 1
ATOM 730 N N . PHE A 1 91 ? 0.578 -9.523 8.771 1.00 94.38 91 PHE A N 1
ATOM 731 C CA . PHE A 1 91 ? 0.831 -10.431 9.880 1.00 94.38 91 PHE A CA 1
ATOM 732 C C . PHE A 1 91 ? 1.624 -9.744 10.998 1.00 94.38 91 PHE A C 1
ATOM 734 O O . PHE A 1 91 ? 1.206 -9.786 12.158 1.00 94.38 91 PHE A O 1
ATOM 741 N N . LEU A 1 92 ? 2.716 -9.046 10.670 1.00 94.00 92 LEU A N 1
ATOM 742 C CA . LEU A 1 92 ? 3.528 -8.322 11.652 1.00 94.00 92 LEU A CA 1
ATOM 743 C C . LEU A 1 92 ? 2.746 -7.182 12.327 1.00 94.00 92 LEU A C 1
ATOM 745 O O . LEU A 1 92 ? 2.799 -7.041 13.555 1.00 94.00 92 LEU A O 1
ATOM 749 N N . GLY A 1 93 ? 1.952 -6.424 11.567 1.00 92.94 93 GLY A N 1
ATOM 750 C CA . GLY A 1 93 ? 1.074 -5.376 12.092 1.00 92.94 93 GLY A CA 1
ATOM 751 C C . GLY A 1 93 ? 0.085 -5.909 13.136 1.00 92.94 93 GLY A C 1
ATOM 752 O O . GLY A 1 93 ? 0.007 -5.382 14.253 1.00 92.94 93 GLY A O 1
ATOM 753 N N . PHE A 1 94 ? -0.611 -7.008 12.830 1.00 92.31 94 PHE A N 1
ATOM 754 C CA . PHE A 1 94 ? -1.561 -7.641 13.756 1.00 92.31 94 PHE A CA 1
ATOM 755 C C . PHE A 1 94 ? -0.902 -8.377 14.924 1.00 92.31 94 PHE A C 1
ATOM 757 O O . PHE A 1 94 ? -1.437 -8.414 16.045 1.00 92.31 94 PHE A O 1
ATOM 764 N N . ARG A 1 95 ? 0.273 -8.960 14.689 1.00 92.75 95 ARG A N 1
ATOM 765 C CA . ARG A 1 95 ? 1.013 -9.698 15.710 1.00 92.75 95 ARG A CA 1
ATOM 766 C C . ARG A 1 95 ? 1.622 -8.768 16.754 1.00 92.75 95 ARG A C 1
ATOM 768 O O . ARG A 1 95 ? 1.558 -9.100 17.941 1.00 92.75 95 ARG A O 1
ATOM 775 N N . TYR A 1 96 ? 2.181 -7.629 16.341 1.00 92.88 96 TYR A N 1
ATOM 776 C CA . TYR A 1 96 ? 2.970 -6.761 17.221 1.00 92.88 96 TYR A CA 1
ATOM 777 C C . TYR A 1 96 ? 2.280 -5.448 17.603 1.00 92.88 96 TYR A C 1
ATOM 779 O O . TYR A 1 96 ? 2.297 -5.102 18.785 1.00 92.88 96 TYR A O 1
ATOM 787 N N . LEU A 1 97 ? 1.646 -4.747 16.659 1.00 90.81 97 LEU A N 1
ATOM 788 C CA . LEU A 1 97 ? 1.137 -3.381 16.870 1.00 90.81 97 LEU A CA 1
ATOM 789 C C . LEU A 1 97 ? -0.358 -3.339 17.234 1.00 90.81 97 LEU A C 1
ATOM 791 O O . LEU A 1 97 ? -0.796 -2.466 17.990 1.00 90.81 97 LEU A O 1
ATOM 795 N N . LEU A 1 98 ? -1.135 -4.316 16.756 1.00 90.25 98 LEU A N 1
ATOM 796 C CA . LEU A 1 98 ? -2.585 -4.427 16.973 1.00 90.25 98 LEU A CA 1
ATOM 797 C C . LEU A 1 98 ? -2.974 -5.601 17.882 1.00 90.25 98 LEU A C 1
ATOM 799 O O . LEU A 1 98 ? -4.057 -6.165 17.757 1.00 90.25 98 LEU A O 1
ATOM 803 N N . LYS A 1 99 ? -2.121 -5.953 18.855 1.00 89.00 99 LYS A N 1
ATOM 804 C CA . LYS A 1 99 ? -2.367 -7.068 19.797 1.00 89.00 99 LYS A CA 1
ATOM 805 C C . LYS A 1 99 ? -3.744 -7.019 20.474 1.00 89.00 99 LYS A C 1
ATOM 807 O O . LYS A 1 99 ? -4.354 -8.066 20.656 1.00 89.00 99 LYS A O 1
ATOM 812 N N . ASN A 1 100 ? -4.228 -5.813 20.777 1.00 86.69 100 ASN A N 1
ATOM 813 C CA . ASN A 1 100 ? -5.512 -5.571 21.447 1.00 86.69 100 ASN A CA 1
ATOM 814 C C . ASN A 1 100 ? -6.643 -5.166 20.478 1.00 86.69 100 ASN A C 1
ATOM 816 O O . ASN A 1 100 ? -7.720 -4.804 20.932 1.00 86.69 100 ASN A O 1
ATOM 820 N N . HIS A 1 101 ? -6.393 -5.179 19.165 1.00 83.25 101 HIS A N 1
ATOM 821 C CA . HIS A 1 101 ? -7.308 -4.705 18.119 1.00 83.25 101 HIS A CA 1
ATOM 822 C C . HIS A 1 101 ? -7.442 -5.779 17.031 1.00 83.25 101 HIS A C 1
ATOM 824 O O . HIS A 1 101 ? -6.932 -5.641 15.920 1.00 83.25 101 HIS A O 1
ATOM 830 N N . ARG A 1 102 ? -8.064 -6.906 17.394 1.00 84.50 102 ARG A N 1
ATOM 831 C CA . ARG A 1 102 ? -8.274 -8.074 16.514 1.00 84.50 102 ARG A CA 1
ATOM 832 C C . 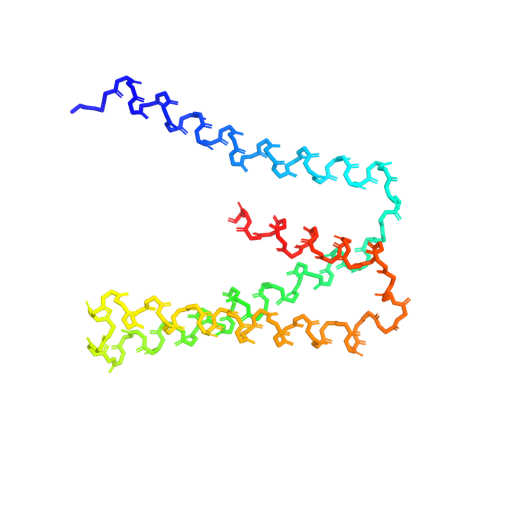ARG A 1 102 ? -9.751 -8.334 16.222 1.00 84.50 102 ARG A C 1
ATOM 834 O O . ARG A 1 102 ? -10.106 -9.409 15.744 1.00 84.50 102 ARG A O 1
ATOM 841 N N . GLY A 1 103 ? -10.622 -7.381 16.547 1.00 86.44 103 GLY A N 1
ATOM 842 C CA . GLY A 1 103 ? -12.035 -7.489 16.221 1.00 86.44 103 GLY A CA 1
ATOM 843 C C . GLY A 1 103 ? -12.267 -7.321 14.722 1.00 86.44 103 GLY A C 1
ATOM 844 O O . GLY A 1 103 ? -11.471 -6.712 14.009 1.00 86.44 103 GLY A O 1
ATOM 845 N N . TRP A 1 104 ? -13.417 -7.786 14.239 1.00 83.88 104 TRP A N 1
ATOM 846 C CA . TRP A 1 104 ? -13.809 -7.614 12.836 1.00 83.88 104 TRP A CA 1
ATOM 847 C C . TRP A 1 104 ? -13.818 -6.136 12.396 1.00 83.88 104 TRP A C 1
ATOM 849 O O . TRP A 1 104 ? -13.412 -5.806 11.284 1.00 83.88 104 TRP A O 1
ATOM 859 N N . LYS A 1 105 ? -14.202 -5.222 13.299 1.00 83.75 105 LYS A N 1
ATOM 860 C CA . LYS A 1 105 ? -14.142 -3.772 13.058 1.00 83.75 105 LYS A CA 1
ATOM 861 C C . LYS A 1 105 ? -12.709 -3.251 12.909 1.00 83.75 105 LYS A C 1
ATOM 863 O O . LYS A 1 105 ? -12.493 -2.357 12.104 1.00 83.75 105 LYS A O 1
ATOM 868 N N . ASP A 1 106 ? -11.748 -3.811 13.642 1.00 85.25 106 ASP A N 1
ATOM 869 C CA . ASP A 1 106 ? -10.340 -3.412 13.551 1.00 85.25 106 ASP A CA 1
ATOM 870 C C . ASP A 1 106 ? -9.691 -3.932 12.267 1.00 85.25 106 ASP A C 1
ATOM 872 O O . ASP A 1 106 ? -8.876 -3.236 11.670 1.00 85.25 106 ASP A O 1
ATOM 876 N N . GLY A 1 107 ? -10.092 -5.123 11.806 1.00 84.75 107 GLY A N 1
ATOM 877 C CA . GLY A 1 107 ? -9.721 -5.631 10.483 1.00 84.75 107 GLY A CA 1
ATOM 878 C C . GLY A 1 107 ? -10.229 -4.723 9.363 1.00 84.75 107 GLY A C 1
ATOM 879 O O . GLY A 1 107 ? -9.480 -4.380 8.452 1.00 84.75 107 GLY A O 1
ATOM 880 N N . LEU A 1 108 ? -11.473 -4.252 9.481 1.00 84.12 108 LEU A N 1
ATOM 881 C CA . LEU A 1 108 ? -12.049 -3.280 8.555 1.00 84.12 108 LEU A CA 1
ATOM 882 C C . LEU A 1 108 ? -11.301 -1.933 8.603 1.00 84.12 108 LEU A C 1
ATOM 884 O O . LEU A 1 108 ? -10.938 -1.407 7.556 1.00 84.12 108 LEU A O 1
ATOM 888 N N . SER A 1 109 ? -11.023 -1.402 9.800 1.00 85.12 109 SER A N 1
ATOM 889 C CA . SER A 1 109 ? -10.180 -0.211 9.994 1.00 85.12 109 SER A CA 1
ATOM 890 C C . SER A 1 109 ? -8.807 -0.372 9.336 1.00 85.12 109 SER A C 1
ATOM 892 O O . SER A 1 109 ? -8.343 0.517 8.631 1.00 85.12 109 SER A O 1
ATOM 894 N N . TYR A 1 110 ? -8.149 -1.509 9.559 1.00 88.38 110 TYR A N 1
ATOM 895 C CA . TYR A 1 110 ? -6.843 -1.798 8.980 1.00 88.38 110 TYR A CA 1
ATOM 896 C C . TYR A 1 110 ? -6.906 -1.801 7.453 1.00 88.38 110 TYR A C 1
ATOM 898 O O . TYR A 1 110 ? -6.112 -1.113 6.820 1.00 88.38 110 TYR A O 1
ATOM 906 N N . GLY A 1 111 ? -7.882 -2.507 6.873 1.00 84.75 111 GLY A N 1
ATOM 907 C CA . GLY A 1 111 ? -8.083 -2.560 5.424 1.00 84.75 111 GLY A CA 1
ATOM 908 C C . GLY A 1 111 ? -8.350 -1.186 4.810 1.00 84.75 111 GLY A C 1
ATOM 909 O O . GLY A 1 111 ? -7.836 -0.892 3.739 1.00 84.75 111 GLY A O 1
ATOM 910 N N . ILE A 1 112 ? -9.075 -0.311 5.514 1.00 81.81 112 ILE A N 1
ATOM 911 C CA . ILE A 1 112 ? -9.281 1.082 5.093 1.00 81.81 112 ILE A CA 1
ATOM 912 C C . ILE A 1 112 ? -7.958 1.852 5.038 1.00 81.81 112 ILE A C 1
ATOM 914 O O . ILE A 1 112 ? -7.713 2.568 4.075 1.00 81.81 112 ILE A O 1
ATOM 918 N N . GLY A 1 113 ? -7.113 1.730 6.062 1.00 82.62 113 GLY A N 1
ATOM 919 C CA . GLY A 1 113 ? -5.812 2.400 6.071 1.00 82.62 113 GLY A CA 1
ATOM 920 C C . GLY A 1 113 ? -4.845 1.844 5.030 1.00 82.62 113 GLY A C 1
ATOM 921 O O . GLY A 1 113 ? -4.113 2.601 4.404 1.00 82.62 113 GLY A O 1
ATOM 922 N N . HIS A 1 114 ? -4.877 0.529 4.836 1.00 83.06 114 HIS A N 1
ATOM 923 C CA . HIS A 1 114 ? -4.049 -0.192 3.879 1.00 83.06 114 HIS A CA 1
ATOM 924 C C . HIS A 1 114 ? -4.439 0.151 2.432 1.00 83.06 114 HIS A C 1
ATOM 926 O O . HIS A 1 114 ? -3.652 0.751 1.711 1.00 83.06 114 HIS A O 1
ATOM 932 N N . GLY A 1 115 ? -5.695 -0.109 2.052 1.00 73.94 115 GLY A N 1
ATOM 933 C CA . GLY A 1 115 ? -6.207 0.164 0.707 1.00 73.94 115 GLY A CA 1
ATOM 934 C C . GLY A 1 115 ? -6.414 1.651 0.414 1.00 73.94 115 GLY A C 1
ATOM 935 O O . GLY A 1 115 ? -6.384 2.057 -0.738 1.00 73.94 115 GLY A O 1
ATOM 936 N N . GLY A 1 116 ? -6.608 2.489 1.437 1.00 69.06 116 GLY A N 1
ATOM 937 C CA . GLY A 1 116 ? -6.764 3.934 1.261 1.00 69.06 116 GLY A CA 1
ATOM 938 C C . GLY A 1 116 ? -5.491 4.634 0.780 1.00 69.06 116 GLY A C 1
ATOM 939 O O . GLY A 1 116 ? -5.601 5.630 0.073 1.00 69.06 116 GLY A O 1
ATOM 940 N N . ILE A 1 117 ? -4.308 4.122 1.140 1.00 61.88 117 ILE A N 1
ATOM 941 C CA . ILE A 1 117 ? -3.027 4.613 0.603 1.00 61.88 117 ILE A CA 1
ATOM 942 C C . ILE A 1 117 ? -2.727 3.997 -0.758 1.00 61.88 117 ILE A C 1
ATOM 944 O O . ILE A 1 117 ? -2.173 4.673 -1.606 1.00 61.88 117 ILE A O 1
ATOM 948 N N . ASP A 1 118 ? -3.146 2.758 -0.992 1.00 51.50 118 ASP A N 1
ATOM 949 C CA . ASP A 1 118 ? -2.947 2.047 -2.262 1.00 51.50 118 ASP A CA 1
ATOM 950 C C . ASP A 1 118 ? -3.567 2.768 -3.486 1.00 51.50 118 ASP A C 1
ATOM 952 O O . ASP A 1 118 ? -3.235 2.506 -4.638 1.00 51.50 118 ASP A O 1
ATOM 956 N N . LEU A 1 119 ? -4.480 3.711 -3.237 1.00 53.09 119 LEU A N 1
ATOM 957 C CA . LEU A 1 119 ? -5.169 4.524 -4.242 1.00 53.09 119 LEU A CA 1
ATOM 958 C C . LEU A 1 119 ? -4.496 5.875 -4.561 1.00 53.09 119 LEU A C 1
ATOM 960 O O . LEU A 1 119 ? -4.999 6.576 -5.446 1.00 53.09 119 LEU A O 1
ATOM 964 N N . PHE A 1 120 ? -3.411 6.250 -3.868 1.00 43.41 120 PHE A N 1
ATOM 965 C CA . PHE A 1 120 ? -2.663 7.506 -4.060 1.00 43.41 120 PHE A CA 1
ATOM 966 C C . PHE A 1 120 ? -1.180 7.257 -4.346 1.00 43.41 120 PHE A C 1
ATOM 968 O O . PHE A 1 120 ? -0.665 7.911 -5.283 1.00 43.41 120 PHE A O 1
#

Sequence (120 aa):
MVSSWSVFFMILTLMLSLTFPIIVLSYLYKKKQVSLKPILIGAAIFVIFSQSIERILNLYILQTTEWFNNPYLYAIYGGLAAGLFEESGRFLGFRYLLKNHRGWKDGLSYGIGHGGIDLF

Organism: NCBI:txid910412

InterPro domains:
  IPR011397 Intramembrane metalloprotease YhfC [PF10086] (18-119)

Foldseek 3Di:
DDDPVNVVVVVVVVCCLPVVLVVVCVVLVVPQVADLQLLQLLQVLLCPQPVPPLVVVCVVVVVPDPPVVPVVVVVVVNVVSNVVRSVVSVCCSCVPVVVVQPDPSSVVSSCSSNVVNVSD

Radius of gyration: 17.93 Å; chains: 1; bounding box: 41×30×53 Å

pLDDT: mean 85.25, std 10.24, range [43.41, 95.62]